Protein AF-A0A132NED8-F1 (afdb_monomer_lite)

Secondary structure (DSSP, 8-state):
-HHHHHHHHTTTGGGGGGS--HHHHHHHH-TTT-HHHHHHHHHHHHGGG---HHHHHHHHHHHHHHHHHHHHT-HHHHHHHHHHHHHIIIIIS-TTS-S--TTS-----HHHH-SS--HHHHHHHHHHHHHHHHHHTT--

Foldseek 3Di:
DLVVLCVQPPPNNLVLLVDPDPVSLCCQQVPPRRPLVVLVVVLVVCLVVDPDPQVNVLSVLLSVLSVLCNVVSDSVSSVLNSLSVQLCVCPVPPVVPDDDCPPNNDQSGPSVVVDDDDVVVVVCVVVSVVVVVVVVVVPD

Structure (mmCIF, N/CA/C/O backbone):
data_AF-A0A132NED8-F1
#
_entry.id   AF-A0A132NED8-F1
#
loop_
_atom_site.group_PDB
_atom_site.id
_atom_site.type_symbol
_atom_site.label_atom_id
_atom_site.label_alt_id
_atom_site.label_comp_id
_atom_site.label_asym_id
_atom_site.label_entity_id
_atom_site.label_seq_id
_atom_site.pdbx_PDB_ins_code
_atom_site.Cartn_x
_atom_site.Cartn_y
_atom_site.Cartn_z
_atom_site.occupancy
_atom_site.B_iso_or_equiv
_atom_site.auth_seq_id
_atom_site.auth_comp_id
_atom_site.auth_asym_id
_atom_site.auth_atom_id
_atom_site.pdbx_PDB_model_num
ATOM 1 N N . MET A 1 1 ? -5.404 2.967 -7.499 1.00 81.88 1 MET A N 1
ATOM 2 C CA . MET A 1 1 ? -4.846 2.687 -6.152 1.00 81.88 1 MET A CA 1
ATOM 3 C C . MET A 1 1 ? -4.477 3.978 -5.437 1.00 81.88 1 MET A C 1
ATOM 5 O O . MET A 1 1 ? -5.023 4.212 -4.368 1.00 81.88 1 MET A O 1
ATOM 9 N N . HIS A 1 2 ? -3.629 4.823 -6.037 1.00 86.56 2 HIS A N 1
ATOM 10 C CA . HIS A 1 2 ? -3.254 6.129 -5.485 1.00 86.56 2 HIS A CA 1
ATOM 11 C C . HIS A 1 2 ? -4.469 7.019 -5.156 1.00 86.56 2 HIS A C 1
ATOM 13 O O . HIS A 1 2 ? -4.673 7.300 -3.983 1.00 86.56 2 HIS A O 1
ATOM 19 N N . GLU A 1 3 ? -5.342 7.336 -6.121 1.00 85.06 3 GLU A N 1
ATOM 20 C CA . GLU A 1 3 ? -6.529 8.191 -5.891 1.00 85.06 3 GLU A CA 1
ATOM 21 C C . GLU A 1 3 ? -7.425 7.723 -4.729 1.00 85.06 3 GLU A C 1
ATOM 23 O O . GLU A 1 3 ? -7.935 8.528 -3.954 1.00 85.06 3 GLU A O 1
ATOM 28 N N . ALA A 1 4 ? -7.606 6.408 -4.580 1.00 86.50 4 ALA A N 1
ATOM 29 C CA . ALA A 1 4 ? -8.405 5.842 -3.496 1.00 86.50 4 ALA A CA 1
ATOM 30 C C . ALA A 1 4 ? -7.747 6.060 -2.123 1.00 86.50 4 ALA A C 1
ATOM 32 O O . ALA A 1 4 ? -8.439 6.312 -1.140 1.00 86.50 4 ALA A O 1
ATOM 33 N N . LEU A 1 5 ? -6.416 5.974 -2.041 1.00 88.56 5 LEU A N 1
ATOM 34 C CA . LEU A 1 5 ? -5.685 6.285 -0.813 1.00 88.56 5 LEU A CA 1
ATOM 35 C C . LEU A 1 5 ? -5.624 7.790 -0.553 1.00 88.56 5 LEU A C 1
ATOM 37 O O . LEU A 1 5 ? -5.784 8.191 0.597 1.00 88.56 5 LEU A O 1
ATOM 41 N N . ASP A 1 6 ? -5.476 8.608 -1.592 1.00 88.25 6 ASP A N 1
ATOM 42 C CA . ASP A 1 6 ? -5.491 10.064 -1.483 1.00 88.25 6 ASP A CA 1
ATOM 43 C C . ASP A 1 6 ? -6.807 10.540 -0.843 1.00 88.25 6 ASP A C 1
ATOM 45 O O . ASP A 1 6 ? -6.801 11.111 0.249 1.00 88.25 6 ASP A O 1
ATOM 49 N N . GLN A 1 7 ? -7.954 10.132 -1.402 1.00 87.38 7 GLN A N 1
ATOM 50 C CA . GLN A 1 7 ? -9.290 10.451 -0.873 1.00 87.38 7 GLN A CA 1
ATOM 51 C C . GLN A 1 7 ? -9.486 10.094 0.610 1.00 87.38 7 GLN A C 1
ATOM 53 O O . GLN A 1 7 ? -10.246 10.758 1.322 1.00 87.38 7 GLN A O 1
ATOM 58 N N . LEU A 1 8 ? -8.840 9.027 1.085 1.00 86.75 8 LEU A N 1
ATOM 59 C CA . L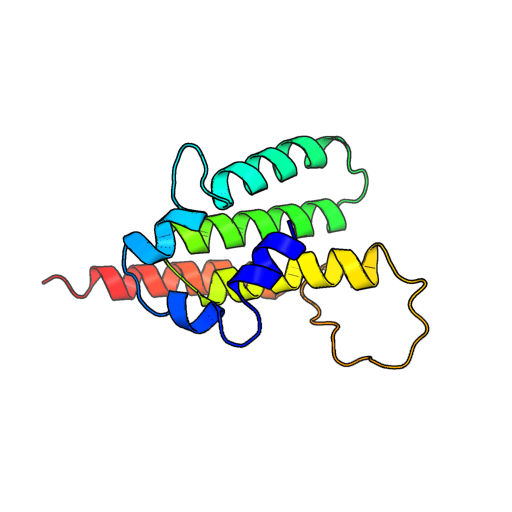EU A 1 8 ? -8.992 8.544 2.457 1.00 86.75 8 LEU A CA 1
ATOM 60 C C . LEU A 1 8 ? -7.991 9.171 3.427 1.00 86.75 8 LEU A C 1
ATOM 62 O O . LEU A 1 8 ? -8.296 9.293 4.619 1.00 86.75 8 LEU A O 1
ATOM 66 N N . LEU A 1 9 ? -6.794 9.522 2.958 1.00 86.12 9 LEU A N 1
ATOM 67 C CA . LEU A 1 9 ? -5.653 9.799 3.827 1.00 86.12 9 LEU A CA 1
ATOM 68 C C . LEU A 1 9 ? -5.221 11.264 3.822 1.00 86.12 9 LEU A C 1
ATOM 70 O O . LEU A 1 9 ? -4.707 11.724 4.851 1.00 86.12 9 LEU A O 1
ATOM 74 N N . THR A 1 10 ? -5.456 12.017 2.747 1.00 81.81 10 THR A N 1
ATOM 75 C CA . THR A 1 10 ? -5.066 13.431 2.685 1.00 81.81 10 THR A CA 1
ATOM 76 C C . THR A 1 10 ? -6.049 14.347 3.409 1.00 81.81 10 THR A C 1
ATOM 78 O O . THR A 1 10 ? -7.048 13.915 3.991 1.00 81.81 10 THR A O 1
ATOM 81 N N . TYR A 1 11 ? -5.668 15.622 3.548 1.00 76.50 11 TYR A N 1
ATOM 82 C CA . TYR A 1 11 ? -6.409 16.643 4.308 1.00 76.50 11 TYR A CA 1
ATOM 83 C C . TYR A 1 11 ? -6.765 16.234 5.751 1.00 76.50 11 TYR A C 1
ATOM 85 O O . TYR A 1 11 ? -7.785 16.633 6.312 1.00 76.50 11 TYR A O 1
ATOM 93 N N . GLY A 1 12 ? -5.901 15.433 6.384 1.00 76.81 12 GLY A N 1
ATOM 94 C CA . GLY A 1 12 ? -6.100 14.942 7.748 1.00 76.81 12 GLY A CA 1
ATOM 95 C C . GLY A 1 12 ? -7.020 13.723 7.859 1.00 76.81 12 GLY A C 1
ATOM 96 O O . GLY A 1 12 ? -7.264 13.278 8.982 1.00 76.81 12 GLY A O 1
ATOM 97 N N . GLY A 1 13 ? -7.475 13.151 6.738 1.00 82.12 13 GLY A N 1
ATOM 98 C CA . GLY A 1 13 ? -8.282 11.929 6.688 1.00 82.12 13 GLY A CA 1
ATOM 99 C C . GLY A 1 13 ? -7.637 10.759 7.430 1.00 82.12 13 GLY A C 1
ATOM 100 O O . GLY A 1 13 ? -8.319 10.053 8.174 1.00 82.12 13 GLY A O 1
ATOM 101 N N . ILE A 1 14 ? -6.303 10.660 7.384 1.00 86.12 14 ILE A N 1
ATOM 102 C CA . ILE A 1 14 ? -5.540 9.640 8.113 1.00 86.12 14 ILE A CA 1
ATOM 103 C C . ILE A 1 14 ? -5.797 9.625 9.632 1.00 86.12 14 ILE A C 1
ATOM 105 O O . ILE A 1 14 ? -5.715 8.571 10.263 1.00 86.12 14 ILE A O 1
ATOM 109 N N . LYS A 1 15 ? -6.161 10.766 10.238 1.00 86.06 15 LYS A N 1
ATOM 110 C CA . LYS A 1 15 ? -6.429 10.862 11.685 1.00 86.06 15 LYS A CA 1
ATOM 111 C C . LYS A 1 15 ? -7.623 10.012 12.119 1.00 86.06 15 LYS A C 1
ATOM 113 O O . LYS A 1 15 ? -7.662 9.581 13.268 1.00 86.06 15 LYS A O 1
ATOM 118 N N . LYS A 1 16 ? -8.566 9.733 11.210 1.00 86.44 16 LYS A N 1
ATOM 119 C CA . LYS A 1 16 ? -9.723 8.862 11.476 1.00 86.44 16 LYS A CA 1
ATOM 120 C C . LYS A 1 16 ? -9.280 7.442 11.838 1.00 86.44 16 LYS A C 1
ATOM 122 O O . LYS A 1 16 ? -9.868 6.822 12.714 1.00 86.44 16 LYS A O 1
ATOM 127 N N . TYR A 1 17 ? -8.171 6.987 11.259 1.00 87.44 17 TYR A N 1
ATOM 128 C CA . TYR A 1 17 ? -7.626 5.641 11.445 1.00 87.44 17 TYR A CA 1
ATOM 129 C C . TYR A 1 17 ? -6.660 5.524 12.633 1.00 87.44 17 TYR A C 1
ATOM 131 O O . TYR A 1 17 ? -6.053 4.478 12.839 1.00 87.44 17 TYR A O 1
ATOM 139 N N . VAL A 1 18 ? -6.483 6.586 13.429 1.00 83.75 18 VAL A N 1
ATOM 140 C CA . VAL A 1 18 ? -5.785 6.484 14.726 1.00 83.75 18 VAL A CA 1
ATOM 141 C C . VAL A 1 18 ? -6.615 5.659 15.712 1.00 83.75 18 VAL A C 1
ATOM 143 O O . VAL A 1 18 ? -6.057 4.938 16.536 1.00 83.75 18 VAL A O 1
ATOM 146 N N . SER A 1 19 ? -7.944 5.735 15.604 1.00 78.44 19 SER A N 1
ATOM 147 C CA . SER A 1 19 ? -8.847 4.825 16.302 1.00 78.44 19 SER A CA 1
ATOM 148 C C . SER A 1 19 ? -8.756 3.425 15.693 1.00 78.44 19 SER A C 1
ATOM 150 O O . SER A 1 19 ? -8.731 3.273 14.471 1.00 78.44 19 SER A O 1
ATOM 152 N N . GLN A 1 20 ? -8.754 2.394 16.538 1.00 79.00 20 GLN A N 1
ATOM 153 C CA . GLN A 1 20 ? -8.830 0.993 16.109 1.00 79.00 20 GLN A CA 1
ATOM 154 C C . GLN A 1 20 ? -10.280 0.504 15.955 1.00 79.00 20 GLN A C 1
ATOM 156 O O . GLN A 1 20 ? -10.516 -0.697 15.987 1.00 79.00 20 GLN A O 1
ATOM 161 N N . ASP A 1 21 ? -11.249 1.409 15.819 1.00 86.50 21 ASP A N 1
ATOM 162 C CA . ASP A 1 21 ? -12.667 1.082 15.637 1.00 86.50 21 ASP A CA 1
ATOM 163 C C . ASP A 1 21 ? -12.934 0.262 14.359 1.00 86.50 21 ASP A C 1
ATOM 165 O O . ASP A 1 21 ? -12.465 0.603 13.273 1.00 86.50 21 ASP A O 1
ATOM 169 N N . ASP A 1 22 ? -13.715 -0.810 14.489 1.00 79.00 22 ASP A N 1
ATOM 170 C CA . ASP A 1 22 ? -14.037 -1.739 13.403 1.00 79.00 22 ASP A CA 1
ATOM 171 C C . ASP A 1 22 ? -14.715 -1.047 12.218 1.00 79.00 22 ASP A C 1
ATOM 173 O O . ASP A 1 22 ? -14.353 -1.320 11.075 1.00 79.00 22 ASP A O 1
ATOM 177 N N . GLU A 1 23 ? -15.675 -0.153 12.472 1.00 87.44 23 GLU A N 1
ATOM 178 C CA . GLU A 1 23 ? -16.478 0.475 11.415 1.00 87.44 23 GLU A CA 1
ATOM 179 C C . GLU A 1 23 ? -15.615 1.347 10.506 1.00 87.44 23 GLU A C 1
ATOM 181 O O . GLU A 1 23 ? -15.712 1.283 9.282 1.00 87.44 23 GLU A O 1
ATOM 186 N N . THR A 1 24 ? -14.701 2.101 11.111 1.00 87.12 24 THR A N 1
ATOM 187 C CA . THR A 1 24 ? -13.736 2.935 10.396 1.00 87.12 24 THR A CA 1
ATOM 188 C C . THR A 1 24 ? -12.822 2.086 9.504 1.00 87.12 24 THR A C 1
ATOM 190 O O . THR A 1 24 ? -12.527 2.469 8.374 1.00 87.12 24 THR A O 1
ATOM 193 N N . TRP A 1 25 ? -12.387 0.914 9.977 1.00 92.31 25 TRP A N 1
ATOM 194 C CA . TRP A 1 25 ? -11.427 0.064 9.265 1.00 92.31 25 TRP A CA 1
ATOM 195 C C . TRP A 1 25 ? -12.045 -0.862 8.206 1.00 92.31 25 TRP A C 1
ATOM 197 O O . TRP A 1 25 ? -11.298 -1.373 7.369 1.00 92.31 25 TRP A O 1
ATOM 207 N N . LYS A 1 26 ? -13.377 -1.026 8.163 1.00 92.81 26 LYS A N 1
ATOM 208 C CA . LYS A 1 26 ? -14.079 -1.875 7.173 1.00 92.81 26 LYS A CA 1
ATOM 209 C C . LYS A 1 26 ? -13.727 -1.564 5.723 1.00 92.81 26 LYS A C 1
ATOM 211 O O . LYS A 1 26 ? -13.635 -2.481 4.914 1.00 92.81 26 LYS A O 1
ATOM 216 N N . VAL A 1 27 ? -13.466 -0.296 5.397 1.00 93.19 27 VAL A N 1
ATOM 217 C CA . VAL A 1 27 ? -13.038 0.107 4.045 1.00 93.19 27 VAL A CA 1
ATOM 218 C C . VAL A 1 27 ? -11.763 -0.621 3.589 1.00 93.19 27 VAL A C 1
ATOM 220 O O . VAL A 1 27 ? -11.584 -0.863 2.399 1.00 93.19 27 VAL A O 1
ATOM 223 N N . PHE A 1 28 ? -10.899 -1.027 4.523 1.00 93.88 28 PHE A N 1
ATOM 224 C CA . PHE A 1 28 ? -9.690 -1.803 4.244 1.00 93.88 28 PHE A CA 1
ATOM 225 C C . PHE A 1 28 ? -9.871 -3.301 4.508 1.00 93.88 28 PHE A C 1
ATOM 227 O O . PHE A 1 28 ? -9.330 -4.112 3.756 1.00 93.88 28 PHE A O 1
ATOM 234 N N . THR A 1 29 ? -10.610 -3.670 5.559 1.00 93.38 29 THR A N 1
ATOM 235 C CA . THR A 1 29 ? -10.668 -5.047 6.078 1.00 93.38 29 THR A CA 1
ATOM 236 C C . THR A 1 29 ? -11.788 -5.904 5.498 1.00 93.38 29 THR A C 1
ATOM 238 O O . THR A 1 29 ? -11.760 -7.117 5.706 1.00 93.38 29 THR A O 1
ATOM 241 N N . ASP A 1 30 ? -12.776 -5.321 4.807 1.00 91.44 30 ASP A N 1
ATOM 242 C CA . ASP A 1 30 ? -13.904 -6.092 4.282 1.00 91.44 30 ASP A CA 1
ATOM 243 C C . ASP A 1 30 ? -13.415 -7.222 3.342 1.00 91.44 30 ASP A C 1
ATOM 245 O O . ASP A 1 30 ? -12.697 -6.953 2.376 1.00 91.44 30 ASP A O 1
ATOM 249 N N . PRO A 1 31 ? -13.770 -8.497 3.589 1.00 80.81 31 PRO A N 1
ATOM 250 C CA . PRO A 1 31 ? -13.249 -9.613 2.798 1.00 80.81 31 PRO A CA 1
ATOM 251 C C . PRO A 1 31 ? -13.704 -9.638 1.333 1.00 80.81 31 PRO A C 1
ATOM 253 O O . PRO A 1 31 ? -13.077 -10.319 0.525 1.00 80.81 31 PRO A O 1
ATOM 256 N N . GLN A 1 32 ? -14.807 -8.964 0.991 1.00 80.12 32 GLN A N 1
ATOM 257 C CA . GLN A 1 32 ? -15.380 -8.960 -0.358 1.00 80.12 32 GLN A CA 1
ATOM 258 C C . GLN A 1 32 ? -15.053 -7.678 -1.124 1.00 80.12 32 GLN A C 1
ATOM 260 O O . GLN A 1 32 ? -14.812 -7.728 -2.328 1.00 80.12 32 GLN A O 1
ATOM 265 N N . SER A 1 33 ? -15.044 -6.535 -0.439 1.00 86.50 33 SER A N 1
ATOM 266 C CA . SER A 1 33 ? -14.870 -5.216 -1.052 1.00 86.50 33 SER A CA 1
ATOM 267 C C . SER A 1 33 ? -13.806 -4.353 -0.381 1.00 86.50 33 SER A C 1
ATOM 269 O O . SER A 1 33 ? -13.670 -3.182 -0.723 1.00 86.50 33 SER A O 1
ATOM 271 N N . GLY A 1 34 ? -13.043 -4.883 0.570 1.00 92.25 34 GLY A N 1
ATOM 272 C CA . GLY A 1 34 ? -11.995 -4.137 1.256 1.00 92.25 34 GLY A CA 1
ATOM 273 C C . GLY A 1 34 ? -10.851 -3.786 0.313 1.00 92.25 34 GLY A C 1
ATOM 274 O O . GLY A 1 34 ? -10.424 -4.596 -0.515 1.00 92.25 34 GLY A O 1
ATOM 275 N N . LEU A 1 35 ? -10.328 -2.568 0.448 1.00 94.12 35 LEU A N 1
ATOM 276 C CA . LEU A 1 35 ? -9.245 -2.075 -0.401 1.00 94.12 35 LEU A CA 1
ATOM 277 C C . LEU A 1 35 ? -7.979 -2.931 -0.294 1.00 94.12 35 L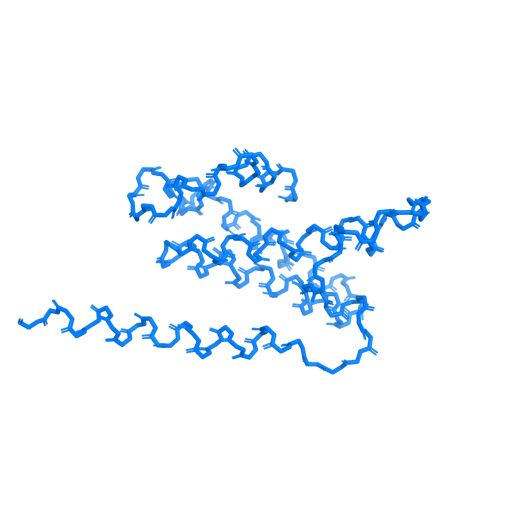EU A C 1
ATOM 279 O O . LEU A 1 35 ? -7.289 -3.095 -1.296 1.00 94.12 35 LEU A O 1
ATOM 283 N N . THR A 1 36 ? -7.684 -3.523 0.871 1.00 94.81 36 THR A N 1
ATOM 284 C CA . THR A 1 36 ? -6.502 -4.384 1.026 1.00 94.81 36 THR A CA 1
ATOM 285 C C . THR A 1 36 ? -6.578 -5.602 0.109 1.00 94.81 36 THR A C 1
ATOM 287 O O . THR A 1 36 ? -5.629 -5.856 -0.625 1.00 94.81 36 THR A O 1
ATOM 290 N N . ALA A 1 37 ? -7.709 -6.314 0.072 1.00 92.69 37 ALA A N 1
ATOM 291 C CA . ALA A 1 37 ? -7.865 -7.484 -0.794 1.00 92.69 37 ALA A CA 1
ATOM 292 C C . ALA A 1 37 ? -7.803 -7.110 -2.286 1.00 92.69 37 ALA A C 1
ATOM 294 O O . ALA A 1 37 ? -7.112 -7.771 -3.063 1.00 92.69 37 ALA A O 1
ATOM 295 N N . GLN A 1 38 ? -8.468 -6.017 -2.676 1.00 93.81 38 GLN A N 1
ATOM 296 C CA . GLN A 1 38 ? -8.458 -5.525 -4.059 1.00 93.81 38 GLN A CA 1
ATOM 297 C C . GLN A 1 38 ? -7.046 -5.143 -4.525 1.00 93.81 38 GLN A C 1
ATOM 299 O O . GLN A 1 38 ? -6.614 -5.524 -5.616 1.00 93.81 38 GLN A O 1
ATOM 304 N N . PHE A 1 39 ? -6.307 -4.409 -3.690 1.00 93.56 39 PHE A N 1
ATOM 305 C CA . PHE A 1 39 ? -4.948 -3.979 -4.009 1.00 93.56 39 PHE A CA 1
ATOM 306 C C . PHE A 1 39 ? -3.980 -5.160 -4.037 1.00 93.56 39 PHE A C 1
ATOM 308 O O . PHE A 1 39 ? -3.173 -5.244 -4.959 1.00 93.56 39 PHE A O 1
ATOM 315 N N . THR A 1 40 ? -4.103 -6.116 -3.11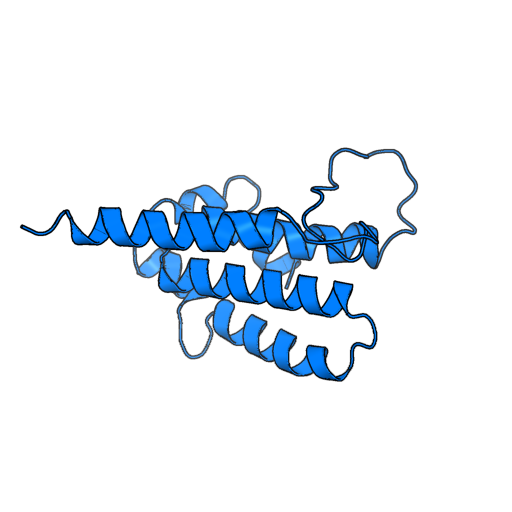1 1.00 92.31 40 THR A N 1
ATOM 316 C CA . THR A 1 40 ? -3.319 -7.358 -3.136 1.00 92.31 40 THR A CA 1
ATOM 317 C C . THR A 1 40 ? -3.568 -8.165 -4.412 1.00 92.31 40 THR A C 1
ATOM 319 O O . THR A 1 40 ? -2.607 -8.617 -5.032 1.00 92.31 40 THR A O 1
ATOM 322 N N . SER A 1 41 ? -4.825 -8.319 -4.851 1.00 92.19 41 SER A N 1
ATOM 323 C CA . SER A 1 41 ? -5.129 -8.992 -6.129 1.00 92.19 41 SER A CA 1
ATOM 324 C C . SER A 1 41 ? -4.450 -8.283 -7.297 1.00 92.19 41 SER A C 1
ATOM 326 O O . SER A 1 41 ? -3.727 -8.910 -8.067 1.00 92.19 41 SER A O 1
ATOM 328 N N . THR A 1 42 ? -4.600 -6.958 -7.359 1.00 91.25 42 THR A N 1
ATOM 329 C CA . THR A 1 42 ? -4.006 -6.129 -8.415 1.00 91.25 42 THR A CA 1
ATOM 330 C C . THR A 1 42 ? -2.482 -6.279 -8.454 1.00 91.25 42 THR A C 1
ATOM 332 O O . THR A 1 42 ? -1.909 -6.487 -9.518 1.00 91.25 42 THR A O 1
ATOM 335 N N . VAL A 1 43 ? -1.804 -6.218 -7.303 1.00 91.88 43 VAL A N 1
ATOM 336 C CA . VAL A 1 43 ? -0.345 -6.396 -7.230 1.00 91.88 43 VAL A CA 1
ATOM 337 C C . VAL A 1 43 ? 0.060 -7.789 -7.712 1.00 91.88 43 VAL A C 1
ATOM 339 O O . VAL A 1 43 ? 0.956 -7.900 -8.545 1.00 91.88 43 VAL A O 1
ATOM 342 N N . ASN A 1 44 ? -0.618 -8.845 -7.259 1.00 92.62 44 ASN A N 1
ATOM 343 C CA . ASN A 1 44 ? -0.311 -10.218 -7.669 1.00 92.62 44 ASN A CA 1
ATOM 344 C C . ASN A 1 44 ? -0.484 -10.448 -9.178 1.00 92.62 44 ASN A C 1
ATOM 346 O O . ASN A 1 44 ? 0.287 -11.203 -9.768 1.00 92.62 44 ASN A O 1
ATOM 350 N N . GLU A 1 45 ? -1.458 -9.788 -9.806 1.00 93.06 45 GLU A N 1
ATOM 351 C CA . GLU A 1 45 ? -1.658 -9.820 -11.259 1.00 93.06 45 GLU A CA 1
ATOM 352 C C . GLU A 1 45 ? -0.540 -9.084 -12.019 1.00 93.06 45 GLU A C 1
ATOM 354 O O . GLU A 1 45 ? -0.136 -9.521 -13.098 1.00 93.06 45 GLU A O 1
ATOM 359 N N . LEU A 1 46 ? 0.001 -8.000 -11.450 1.00 88.44 46 LEU A N 1
ATOM 360 C CA . LEU A 1 46 ? 1.054 -7.185 -12.066 1.00 88.44 46 LEU A CA 1
ATOM 361 C C . LEU A 1 46 ? 2.463 -7.772 -11.905 1.00 88.44 46 LEU A C 1
ATOM 363 O O . LEU A 1 46 ? 3.262 -7.699 -12.838 1.00 88.44 46 LEU A O 1
ATOM 367 N N . LEU A 1 47 ? 2.785 -8.368 -10.752 1.00 89.19 47 LEU A N 1
ATOM 368 C CA . LEU A 1 47 ? 4.121 -8.902 -10.446 1.00 89.19 47 LEU A CA 1
ATOM 369 C C . LEU A 1 47 ? 4.741 -9.798 -11.540 1.00 89.19 47 LEU A C 1
ATOM 371 O O . LEU A 1 47 ? 5.918 -9.588 -11.850 1.00 89.19 47 LEU A O 1
ATOM 375 N N . PRO A 1 48 ? 4.028 -10.769 -12.151 1.00 89.81 48 PRO A N 1
ATOM 376 C CA . PRO A 1 48 ? 4.612 -11.615 -13.194 1.00 89.81 48 PRO A CA 1
ATOM 377 C C . PRO A 1 48 ? 4.883 -10.874 -14.512 1.00 89.81 48 PRO A C 1
ATOM 379 O O . PRO A 1 48 ? 5.636 -11.380 -15.341 1.00 89.81 48 PRO A O 1
ATOM 382 N N . LEU A 1 49 ? 4.280 -9.700 -14.721 1.00 90.31 49 LEU A N 1
ATOM 383 C CA . LEU A 1 49 ? 4.426 -8.897 -15.940 1.00 90.31 49 LEU A CA 1
ATOM 384 C C . LEU A 1 49 ? 5.600 -7.913 -15.863 1.00 90.31 49 LEU A C 1
ATOM 386 O O . LEU A 1 49 ? 6.019 -7.360 -16.879 1.00 90.31 49 LEU A O 1
ATOM 390 N N . ILE A 1 50 ? 6.132 -7.682 -14.664 1.00 87.25 50 ILE A N 1
ATOM 391 C CA . ILE A 1 50 ? 7.178 -6.695 -14.415 1.00 87.25 50 ILE A CA 1
ATOM 392 C C . ILE A 1 50 ? 8.553 -7.347 -14.595 1.00 87.25 50 ILE A C 1
ATOM 394 O O . ILE A 1 50 ? 8.851 -8.387 -14.011 1.00 87.25 50 ILE A O 1
ATOM 398 N N . GLY A 1 51 ? 9.416 -6.728 -15.403 1.00 81.38 51 GLY A N 1
ATOM 399 C CA . GLY A 1 51 ? 10.813 -7.150 -15.565 1.00 81.38 51 GLY A CA 1
ATOM 400 C C . GLY A 1 51 ? 11.780 -6.517 -14.558 1.00 81.38 51 GLY A C 1
ATOM 401 O O . GLY A 1 51 ? 12.859 -7.055 -14.335 1.00 81.38 51 GLY A O 1
ATOM 402 N N . ASP A 1 52 ? 11.399 -5.389 -13.953 1.00 83.88 52 ASP A N 1
ATOM 403 C CA . ASP A 1 52 ? 12.229 -4.638 -13.009 1.00 83.88 52 ASP A CA 1
ATOM 404 C C . ASP A 1 52 ? 12.040 -5.142 -11.567 1.00 83.88 52 ASP A C 1
ATOM 406 O O . ASP A 1 52 ? 10.945 -5.097 -11.005 1.00 83.88 52 ASP A O 1
ATOM 410 N N . GLU A 1 53 ? 13.117 -5.635 -10.957 1.00 85.38 53 GLU A N 1
ATOM 411 C CA . GLU A 1 53 ? 13.080 -6.195 -9.601 1.00 85.38 53 GLU A CA 1
ATOM 412 C C . GLU A 1 53 ? 12.864 -5.137 -8.505 1.00 85.38 53 GLU A C 1
ATOM 414 O O . GLU A 1 53 ? 12.272 -5.448 -7.470 1.00 85.38 53 GLU A O 1
ATOM 419 N N . ASN A 1 54 ? 13.281 -3.884 -8.714 1.00 82.69 54 ASN A N 1
ATOM 420 C CA . ASN A 1 54 ? 13.028 -2.814 -7.746 1.00 82.69 54 ASN A CA 1
ATOM 421 C C . ASN A 1 54 ? 11.550 -2.416 -7.755 1.00 82.69 54 ASN A C 1
ATOM 423 O O . ASN A 1 54 ? 10.963 -2.229 -6.692 1.00 82.69 54 ASN A O 1
ATOM 427 N N . LEU A 1 55 ? 10.926 -2.376 -8.934 1.00 83.94 55 LEU A N 1
ATOM 428 C CA . LEU A 1 55 ? 9.494 -2.113 -9.051 1.00 83.94 55 LEU A CA 1
ATOM 429 C C . LEU A 1 55 ? 8.661 -3.233 -8.418 1.00 83.94 55 LEU A C 1
ATOM 431 O O . LEU A 1 55 ? 7.679 -2.957 -7.726 1.00 83.94 55 LEU A O 1
ATOM 435 N N . LYS A 1 56 ? 9.068 -4.499 -8.585 1.00 88.44 56 LYS A N 1
ATOM 436 C CA . LYS A 1 56 ? 8.442 -5.617 -7.858 1.00 88.44 56 LYS A CA 1
ATOM 437 C C . LYS A 1 56 ? 8.539 -5.425 -6.352 1.00 88.44 56 LYS A C 1
ATOM 439 O O . LYS A 1 56 ? 7.532 -5.578 -5.662 1.00 88.44 56 LYS A O 1
ATOM 444 N N . LEU A 1 57 ? 9.725 -5.074 -5.856 1.00 87.31 57 LEU A N 1
ATOM 445 C CA . LEU A 1 57 ? 9.948 -4.842 -4.433 1.00 87.31 57 LEU A CA 1
ATOM 446 C C . LEU A 1 57 ? 9.068 -3.702 -3.903 1.00 87.31 57 LEU A C 1
ATOM 448 O O . LEU A 1 57 ? 8.505 -3.827 -2.816 1.00 87.31 57 LEU A O 1
ATOM 452 N N . ASP A 1 58 ? 8.904 -2.620 -4.662 1.00 88.44 58 ASP A N 1
ATOM 453 C CA . ASP A 1 58 ? 8.054 -1.492 -4.275 1.00 88.44 58 ASP A CA 1
ATOM 454 C C . ASP A 1 58 ? 6.579 -1.888 -4.196 1.00 88.44 58 ASP A C 1
ATOM 456 O O . ASP A 1 58 ? 5.916 -1.602 -3.198 1.00 88.44 58 ASP A O 1
ATOM 460 N N . LEU A 1 59 ? 6.069 -2.631 -5.181 1.00 91.19 59 LEU A N 1
ATOM 461 C CA . LEU A 1 59 ? 4.690 -3.128 -5.157 1.00 91.19 59 LEU A CA 1
ATOM 462 C C . LEU A 1 59 ? 4.450 -4.138 -4.029 1.00 91.19 59 LEU A C 1
ATOM 464 O O . LEU A 1 59 ? 3.416 -4.085 -3.363 1.00 91.19 59 LEU A O 1
ATOM 468 N N . GLN A 1 60 ? 5.414 -5.020 -3.763 1.00 91.50 60 GLN A N 1
ATOM 469 C CA . GLN A 1 60 ? 5.359 -5.942 -2.626 1.00 91.50 60 GLN A CA 1
ATOM 470 C C . GLN A 1 60 ? 5.406 -5.194 -1.290 1.00 91.50 60 GLN A C 1
ATOM 472 O O . GLN A 1 60 ? 4.688 -5.544 -0.355 1.00 91.50 60 GLN A O 1
ATOM 477 N N . THR A 1 61 ? 6.207 -4.133 -1.200 1.00 89.38 61 THR A N 1
ATOM 478 C CA . THR A 1 61 ? 6.295 -3.278 -0.011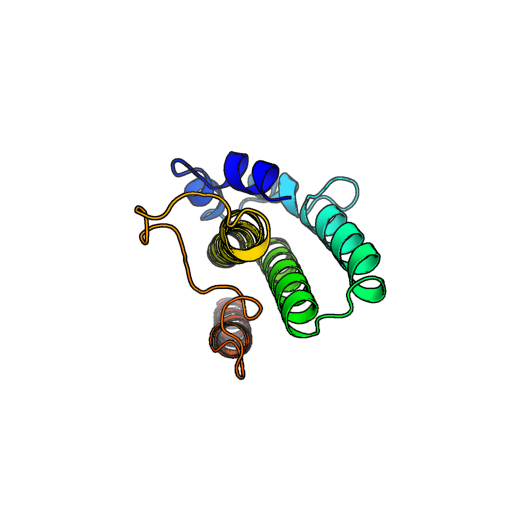 1.00 89.38 61 THR A CA 1
ATOM 479 C C . THR A 1 61 ? 4.970 -2.561 0.228 1.00 89.38 61 THR A C 1
ATOM 481 O O . THR A 1 61 ? 4.440 -2.596 1.339 1.00 89.38 61 THR A O 1
ATOM 484 N N . PHE A 1 62 ? 4.388 -1.978 -0.821 1.00 93.00 62 PHE A N 1
ATOM 485 C CA . PHE A 1 62 ? 3.054 -1.387 -0.795 1.00 93.00 62 PHE A CA 1
ATOM 486 C C . PHE A 1 62 ? 1.993 -2.384 -0.309 1.00 93.00 62 PHE A C 1
ATOM 488 O O . PHE A 1 62 ? 1.273 -2.100 0.651 1.00 93.00 62 PHE A O 1
ATOM 495 N N . GLN A 1 63 ? 1.935 -3.571 -0.922 1.00 93.81 63 GLN A N 1
ATOM 496 C CA . GLN A 1 63 ? 1.015 -4.636 -0.529 1.00 93.81 63 GLN A CA 1
ATOM 497 C C . GLN A 1 63 ? 1.186 -4.986 0.952 1.00 93.81 63 GLN A C 1
ATOM 499 O O . GLN A 1 63 ? 0.210 -5.014 1.706 1.00 93.81 63 GLN A O 1
ATOM 504 N N . ARG A 1 64 ? 2.430 -5.179 1.403 1.00 92.25 64 ARG A N 1
ATOM 505 C CA . ARG A 1 64 ? 2.713 -5.551 2.788 1.00 92.25 64 ARG A CA 1
ATOM 506 C C . ARG A 1 64 ? 2.257 -4.486 3.780 1.00 92.25 64 ARG A C 1
ATOM 508 O O . ARG A 1 64 ? 1.759 -4.813 4.858 1.00 92.25 64 ARG A O 1
ATOM 515 N N . PHE A 1 65 ? 2.391 -3.210 3.430 1.00 91.44 65 PHE A N 1
ATOM 516 C CA . PHE A 1 65 ? 1.870 -2.123 4.249 1.00 91.44 65 PHE A CA 1
ATOM 517 C C . PHE A 1 65 ? 0.348 -2.131 4.355 1.00 91.44 65 PHE A C 1
ATOM 519 O O . PHE A 1 65 ? -0.173 -1.923 5.451 1.00 91.44 65 PHE A O 1
ATOM 526 N N . MET A 1 66 ? -0.354 -2.393 3.252 1.00 93.88 66 MET A N 1
ATOM 527 C CA . MET A 1 66 ? -1.815 -2.499 3.236 1.00 93.88 66 MET A CA 1
ATOM 528 C C . MET A 1 66 ? 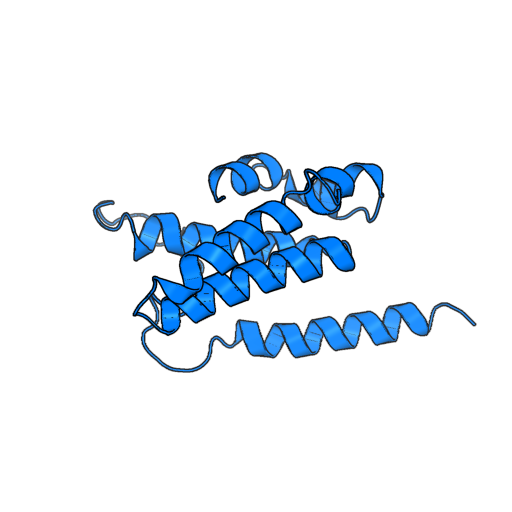-2.317 -3.678 4.077 1.00 93.88 66 MET A C 1
ATOM 530 O O . MET A 1 66 ? -3.318 -3.545 4.785 1.00 93.88 66 MET A O 1
ATOM 534 N N . GLU A 1 67 ? -1.612 -4.809 4.043 1.00 92.69 67 GLU A N 1
ATOM 535 C CA . GLU A 1 67 ? -1.890 -5.975 4.889 1.00 92.69 67 GLU A CA 1
ATOM 536 C C . GLU A 1 67 ? -1.683 -5.650 6.369 1.00 92.69 67 GLU A C 1
ATOM 538 O O . GLU A 1 67 ? -2.606 -5.801 7.163 1.00 92.69 67 GLU A O 1
ATOM 543 N N . ILE A 1 68 ? -0.511 -5.118 6.743 1.00 89.88 68 ILE A N 1
ATOM 544 C CA . ILE A 1 68 ? -0.215 -4.750 8.138 1.00 89.88 68 ILE A CA 1
ATOM 545 C C . ILE A 1 68 ? -1.217 -3.715 8.651 1.00 89.88 68 ILE A C 1
ATOM 547 O O . ILE A 1 68 ? -1.684 -3.820 9.787 1.00 89.88 68 ILE A O 1
ATOM 551 N N . ALA A 1 69 ? -1.539 -2.713 7.833 1.00 90.81 69 ALA A N 1
ATOM 552 C CA . ALA A 1 69 ? -2.532 -1.710 8.169 1.00 90.81 69 ALA A CA 1
ATOM 553 C C . ALA A 1 69 ? -3.883 -2.359 8.482 1.00 90.81 69 ALA A C 1
ATOM 555 O O . ALA A 1 69 ? -4.435 -2.094 9.543 1.00 90.81 69 ALA A O 1
ATOM 556 N N . SER A 1 70 ? -4.374 -3.230 7.602 1.00 90.75 70 SER A N 1
ATOM 557 C CA . SER A 1 70 ? -5.662 -3.914 7.742 1.00 90.75 70 SER A CA 1
ATOM 558 C C . SER A 1 70 ? -5.696 -4.873 8.939 1.00 90.75 70 SER A C 1
ATOM 560 O O . SER A 1 70 ? -6.581 -4.780 9.788 1.00 90.75 70 SER A O 1
ATOM 562 N N . GLU A 1 71 ? -4.685 -5.735 9.073 1.00 90.56 71 GLU A N 1
ATOM 563 C CA . GLU A 1 71 ? -4.587 -6.744 10.135 1.00 90.56 71 GLU A CA 1
ATOM 564 C C . GLU A 1 71 ? -4.439 -6.120 11.525 1.00 90.56 71 GLU A C 1
ATOM 566 O O . GLU A 1 71 ? -5.037 -6.585 12.496 1.00 90.56 71 GLU A O 1
ATOM 571 N N . LYS A 1 72 ? -3.605 -5.079 11.637 1.00 88.06 72 LYS A N 1
ATOM 572 C CA . LYS A 1 72 ? -3.216 -4.490 12.928 1.00 88.06 72 LYS A CA 1
ATOM 573 C C . LYS A 1 72 ? -3.896 -3.164 13.221 1.00 88.06 72 LYS A C 1
ATOM 575 O O . LYS A 1 72 ? -3.636 -2.581 14.273 1.00 88.06 72 LYS A O 1
ATOM 580 N N . ARG A 1 73 ? -4.722 -2.670 12.296 1.00 89.88 73 ARG A N 1
ATOM 581 C CA . ARG A 1 73 ? -5.362 -1.349 12.362 1.00 89.88 73 ARG A CA 1
ATOM 582 C C . ARG A 1 73 ? -4.346 -0.246 12.638 1.00 89.88 73 ARG A C 1
ATOM 584 O O . ARG A 1 73 ? -4.498 0.578 13.540 1.00 89.88 73 ARG A O 1
ATOM 591 N N . LEU A 1 74 ? -3.253 -0.280 11.877 1.00 89.44 74 LEU A N 1
ATOM 592 C CA . LEU A 1 74 ? -2.089 0.569 12.092 1.00 89.44 74 LEU A CA 1
ATOM 593 C C . LEU A 1 74 ? -2.036 1.687 11.045 1.00 89.44 74 LEU A C 1
ATOM 595 O O . LEU A 1 74 ? -1.530 1.503 9.940 1.00 89.44 74 LEU A O 1
ATOM 599 N N . SER A 1 75 ? -2.537 2.873 11.394 1.00 88.12 75 SER A N 1
ATOM 600 C CA . SER A 1 75 ? -2.614 4.018 10.468 1.00 88.12 75 SER A CA 1
ATOM 601 C C . SER A 1 75 ? -1.264 4.485 9.933 1.00 88.12 75 SER A C 1
ATOM 603 O O . SER A 1 75 ? -1.184 4.933 8.792 1.00 88.12 75 SER A O 1
ATOM 605 N N . ILE A 1 76 ? -0.179 4.338 10.700 1.00 86.50 76 ILE A N 1
ATOM 606 C CA . ILE A 1 76 ? 1.160 4.663 10.194 1.00 86.50 76 ILE A CA 1
ATOM 607 C C . ILE A 1 76 ? 1.551 3.761 9.012 1.00 86.50 76 ILE A C 1
ATOM 609 O O . ILE A 1 76 ? 2.200 4.232 8.083 1.00 86.50 76 ILE A O 1
ATOM 613 N N . SER A 1 77 ? 1.095 2.505 8.978 1.00 89.62 77 SER A N 1
ATOM 614 C CA . SER A 1 77 ? 1.290 1.626 7.821 1.00 89.62 77 SER A CA 1
ATOM 615 C C . SER A 1 77 ? 0.487 2.090 6.602 1.00 89.62 77 SER A C 1
ATOM 617 O O . SER A 1 77 ? 1.024 2.041 5.501 1.00 89.62 77 SER A O 1
ATOM 619 N N . LEU A 1 78 ? -0.729 2.633 6.779 1.00 90.50 78 LEU A N 1
ATOM 620 C CA . LEU A 1 78 ? -1.479 3.272 5.681 1.00 90.50 78 LEU A CA 1
ATOM 621 C C . LEU A 1 78 ? -0.740 4.488 5.123 1.00 90.50 78 LEU A C 1
ATOM 623 O O . LEU A 1 78 ? -0.678 4.660 3.908 1.00 90.50 78 LEU A O 1
ATOM 627 N N . ALA A 1 79 ? -0.153 5.312 6.001 1.00 88.12 79 ALA A N 1
ATOM 628 C CA . ALA A 1 79 ? 0.649 6.455 5.575 1.00 88.12 79 ALA A CA 1
ATOM 629 C C . ALA A 1 79 ? 1.770 6.000 4.638 1.00 88.12 79 ALA A C 1
ATOM 631 O O . ALA A 1 79 ? 1.946 6.573 3.569 1.00 88.12 79 ALA A O 1
ATOM 632 N N . TYR A 1 80 ? 2.500 4.953 5.028 1.00 88.06 80 TYR A N 1
ATOM 633 C CA . TYR A 1 80 ? 3.598 4.419 4.234 1.00 88.06 80 TYR A CA 1
ATOM 634 C C . TYR A 1 80 ? 3.156 3.730 2.941 1.00 88.06 80 TYR A C 1
ATOM 636 O O . TYR A 1 80 ? 3.802 3.949 1.921 1.00 88.06 80 TYR A O 1
ATOM 644 N N . ALA A 1 81 ? 2.046 2.984 2.939 1.00 91.44 81 ALA A N 1
ATOM 645 C CA . ALA A 1 81 ? 1.461 2.471 1.697 1.00 91.44 81 ALA A CA 1
ATOM 646 C C . ALA A 1 81 ? 1.176 3.618 0.716 1.00 91.44 81 ALA A C 1
ATOM 648 O O . ALA A 1 81 ? 1.570 3.563 -0.448 1.00 91.44 81 ALA A O 1
ATOM 649 N N . HIS A 1 82 ? 0.554 4.694 1.205 1.00 90.69 82 HIS A N 1
ATOM 650 C CA . HIS A 1 82 ? 0.294 5.877 0.392 1.00 90.69 82 HIS A CA 1
ATOM 651 C C . HIS A 1 82 ? 1.584 6.500 -0.147 1.00 90.69 82 HIS A C 1
ATOM 653 O O . HIS A 1 82 ? 1.636 6.865 -1.315 1.00 90.69 82 HIS A O 1
ATOM 659 N N . ARG A 1 83 ? 2.648 6.552 0.665 1.00 87.62 83 ARG A N 1
ATOM 660 C CA . ARG A 1 83 ? 3.942 7.088 0.225 1.00 87.62 83 ARG A CA 1
ATOM 661 C C . ARG A 1 83 ? 4.537 6.328 -0.951 1.00 87.62 83 ARG A C 1
ATOM 663 O O . ARG A 1 83 ? 4.990 6.948 -1.903 1.00 87.62 83 ARG A O 1
ATOM 670 N N . VAL A 1 84 ? 4.521 4.997 -0.883 1.00 88.81 84 VAL A N 1
ATOM 671 C CA . VAL A 1 84 ? 5.077 4.146 -1.943 1.00 88.81 84 VAL A CA 1
ATOM 672 C C . VAL A 1 84 ? 4.326 4.363 -3.253 1.00 88.81 84 VAL A C 1
ATOM 674 O O . VAL A 1 84 ? 4.956 4.585 -4.281 1.00 88.81 84 VAL A O 1
ATOM 677 N N . ILE A 1 85 ? 2.988 4.336 -3.231 1.00 88.75 85 ILE A N 1
ATOM 678 C CA . ILE A 1 85 ? 2.215 4.496 -4.470 1.00 88.75 85 ILE A CA 1
ATOM 679 C C . ILE A 1 85 ? 2.309 5.921 -5.032 1.00 88.75 85 ILE A C 1
ATOM 681 O O . ILE A 1 85 ? 2.318 6.079 -6.246 1.00 88.75 85 ILE A O 1
ATOM 685 N N . HIS A 1 86 ? 2.422 6.934 -4.168 1.00 86.75 86 HIS A N 1
ATOM 686 C CA . HIS A 1 86 ? 2.607 8.326 -4.572 1.00 86.75 86 HIS A CA 1
ATOM 687 C C . HIS A 1 86 ? 3.945 8.533 -5.297 1.00 86.75 86 HIS A C 1
ATOM 689 O O . HIS A 1 86 ? 3.974 9.101 -6.387 1.00 86.75 86 HIS A O 1
ATOM 695 N N . ASP A 1 87 ? 5.044 8.025 -4.726 1.00 83.81 87 ASP A N 1
ATOM 696 C CA . ASP A 1 87 ? 6.370 8.096 -5.351 1.00 83.81 87 ASP A CA 1
ATOM 697 C C . ASP A 1 87 ? 6.398 7.352 -6.704 1.00 83.81 87 ASP A C 1
ATOM 699 O O . ASP A 1 87 ? 6.989 7.847 -7.664 1.00 83.81 87 ASP A O 1
ATOM 703 N N . LEU A 1 88 ? 5.715 6.202 -6.821 1.00 84.38 88 LEU A N 1
ATOM 704 C CA . LEU A 1 88 ? 5.577 5.492 -8.100 1.00 84.38 88 LEU A CA 1
ATOM 705 C C . LEU A 1 88 ? 4.806 6.321 -9.148 1.00 84.38 88 LEU A C 1
ATOM 707 O O . LEU A 1 88 ? 5.264 6.433 -10.283 1.00 84.38 88 LEU A O 1
ATOM 711 N N . ASP A 1 89 ? 3.659 6.900 -8.784 1.00 77.69 89 ASP A N 1
ATOM 712 C CA . ASP A 1 89 ? 2.763 7.600 -9.718 1.00 77.69 89 ASP A CA 1
ATOM 713 C C . ASP A 1 89 ? 3.385 8.897 -10.260 1.00 77.69 89 ASP A C 1
ATOM 715 O O . ASP A 1 89 ? 3.444 9.106 -11.469 1.00 77.69 89 ASP A O 1
ATOM 719 N N . TYR A 1 90 ? 3.923 9.745 -9.378 1.00 68.56 90 TYR A N 1
ATOM 720 C CA . TYR A 1 90 ? 4.457 11.052 -9.772 1.00 68.56 90 TYR A CA 1
ATOM 721 C C . TYR A 1 90 ? 5.878 10.990 -10.328 1.00 68.56 90 TYR A C 1
ATOM 723 O O . TYR A 1 90 ? 6.174 11.638 -11.329 1.00 68.56 90 TYR A O 1
ATOM 731 N N . TRP A 1 91 ? 6.766 10.223 -9.695 1.00 67.75 91 TRP A N 1
ATOM 732 C CA . TRP A 1 91 ? 8.198 10.318 -9.986 1.00 67.75 91 TRP A CA 1
ATOM 733 C C . TRP A 1 91 ? 8.712 9.206 -10.893 1.00 67.75 91 TRP A C 1
ATOM 735 O O . TRP A 1 91 ? 9.585 9.461 -11.719 1.00 67.75 91 TRP A O 1
ATOM 745 N N . VAL A 1 92 ? 8.189 7.983 -10.763 1.00 65.12 92 VAL A N 1
ATOM 746 C CA . VAL A 1 92 ? 8.607 6.868 -11.630 1.00 65.12 92 VAL A CA 1
ATOM 747 C C . VAL A 1 92 ? 7.856 6.893 -12.959 1.00 65.12 92 VAL A C 1
ATOM 749 O O . VAL A 1 92 ? 8.468 6.668 -14.002 1.00 65.12 92 VAL A O 1
ATOM 752 N N . PHE A 1 93 ? 6.546 7.159 -12.938 1.00 68.19 93 PHE A N 1
ATOM 753 C CA . PHE A 1 93 ? 5.694 6.990 -14.120 1.00 68.19 93 PHE A CA 1
ATOM 754 C C . PHE A 1 93 ? 5.201 8.288 -14.774 1.00 68.19 93 PHE A C 1
ATOM 756 O O . PHE A 1 93 ? 4.711 8.219 -15.900 1.00 68.19 93 PHE A O 1
ATOM 763 N N . ASN A 1 94 ? 5.369 9.454 -14.139 1.00 63.00 94 ASN A N 1
ATOM 764 C CA . ASN A 1 94 ? 4.893 10.745 -14.659 1.00 63.00 94 ASN A CA 1
ATOM 765 C C . ASN A 1 94 ? 5.979 11.847 -14.658 1.00 63.00 94 ASN A C 1
ATOM 767 O O . ASN A 1 94 ? 5.690 13.029 -14.471 1.00 63.00 94 ASN A O 1
ATOM 771 N N . SER A 1 95 ? 7.245 11.469 -14.884 1.00 56.03 95 SER A N 1
ATOM 772 C CA . SER A 1 95 ? 8.431 12.340 -14.759 1.00 56.03 95 SER A CA 1
ATOM 773 C C . SER A 1 95 ? 8.545 13.493 -15.774 1.00 56.03 95 SER A C 1
ATOM 775 O O . SER A 1 95 ? 9.560 14.184 -15.775 1.00 56.03 95 SER A O 1
ATOM 777 N N . ASP A 1 96 ? 7.544 13.713 -16.633 1.00 51.88 96 ASP A N 1
ATOM 778 C CA . ASP A 1 96 ? 7.442 14.916 -17.478 1.00 51.88 96 ASP A CA 1
ATOM 779 C C . ASP A 1 96 ? 6.950 16.145 -16.680 1.00 51.88 96 ASP A C 1
ATOM 781 O O . ASP A 1 96 ? 6.831 17.244 -17.227 1.00 51.88 96 ASP A O 1
ATOM 785 N N . ALA A 1 97 ? 6.662 15.982 -15.382 1.00 51.56 97 ALA A N 1
ATOM 786 C CA . ALA A 1 97 ? 6.393 17.083 -14.467 1.00 51.56 97 ALA A CA 1
ATOM 787 C C . ALA A 1 97 ? 7.662 17.931 -14.270 1.00 51.56 97 ALA A C 1
ATOM 789 O O . ALA A 1 97 ? 8.563 17.585 -13.505 1.00 51.56 97 ALA A O 1
ATOM 790 N N . ASP A 1 98 ? 7.708 19.036 -15.012 1.00 46.59 98 ASP A N 1
ATOM 791 C CA . ASP A 1 98 ? 8.746 20.058 -14.975 1.00 46.59 98 ASP A CA 1
ATOM 792 C C . ASP A 1 98 ? 9.104 20.430 -13.528 1.00 46.59 98 ASP A C 1
ATOM 794 O O . ASP A 1 98 ? 8.258 20.661 -12.658 1.00 46.59 98 ASP A O 1
ATOM 798 N N . THR A 1 99 ? 10.403 20.409 -13.283 1.00 54.41 99 THR A N 1
ATOM 799 C CA . THR A 1 99 ? 11.058 20.467 -11.985 1.00 54.41 99 THR A CA 1
ATOM 800 C C . THR A 1 99 ? 10.842 21.814 -11.302 1.00 54.41 99 THR A C 1
ATOM 802 O O . THR A 1 99 ? 11.296 22.820 -11.832 1.00 54.41 99 THR A O 1
ATOM 805 N N . ASP A 1 100 ? 10.235 21.829 -10.111 1.00 45.31 100 ASP A N 1
ATOM 806 C CA . ASP A 1 100 ? 10.542 22.831 -9.068 1.00 45.31 100 ASP A CA 1
ATOM 807 C C . ASP A 1 100 ? 9.989 22.479 -7.670 1.00 45.31 100 ASP A C 1
ATOM 809 O O . ASP A 1 100 ? 10.431 23.062 -6.677 1.00 45.31 100 ASP A O 1
ATOM 813 N N . ASP A 1 101 ? 9.109 21.475 -7.534 1.00 47.97 101 ASP A N 1
ATOM 814 C CA . ASP A 1 101 ? 8.623 21.018 -6.222 1.00 47.97 101 ASP A CA 1
ATOM 815 C C . ASP A 1 101 ? 9.295 19.709 -5.774 1.00 47.97 101 ASP A C 1
ATOM 817 O O . ASP A 1 101 ? 8.709 18.633 -5.695 1.00 47.97 101 ASP A O 1
ATOM 821 N N . VAL A 1 102 ? 10.575 19.814 -5.402 1.00 51.25 102 VAL A N 1
ATOM 822 C CA . VAL A 1 102 ? 11.378 18.746 -4.756 1.00 51.25 102 VAL A CA 1
ATOM 823 C C . VAL A 1 102 ? 10.783 18.309 -3.391 1.00 51.25 102 VAL A C 1
ATOM 825 O O . VAL A 1 102 ? 11.372 17.513 -2.665 1.00 51.25 102 VAL A O 1
ATOM 828 N N . ARG A 1 103 ? 9.624 18.849 -2.990 1.00 52.50 103 ARG A N 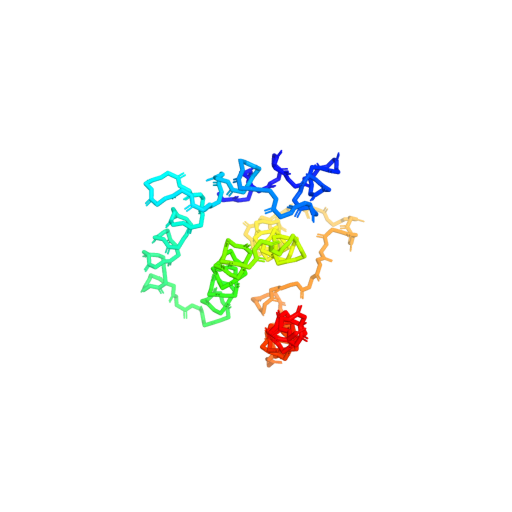1
ATOM 829 C CA . ARG A 1 103 ? 9.023 18.687 -1.657 1.00 52.50 103 ARG A CA 1
ATOM 830 C C . ARG A 1 103 ? 8.148 17.443 -1.509 1.00 52.50 103 ARG A C 1
ATOM 832 O O . ARG A 1 103 ? 7.976 16.991 -0.377 1.00 52.50 103 ARG A O 1
ATOM 839 N N . ASP A 1 104 ? 7.672 16.874 -2.616 1.00 64.19 104 ASP A N 1
ATOM 840 C CA . ASP A 1 104 ? 6.682 15.785 -2.608 1.00 64.19 104 ASP A CA 1
ATOM 841 C C . ASP A 1 104 ? 7.255 14.411 -3.004 1.00 64.19 104 ASP A C 1
ATOM 843 O O . ASP A 1 104 ? 6.510 13.447 -3.162 1.00 64.19 104 ASP A O 1
ATOM 847 N N . TYR A 1 105 ? 8.584 14.288 -3.121 1.00 69.88 105 TYR A N 1
ATOM 848 C CA . TYR A 1 105 ? 9.255 12.984 -3.156 1.00 69.88 105 TYR A CA 1
ATOM 849 C C . TYR A 1 105 ? 9.575 12.512 -1.739 1.00 69.88 105 TYR A C 1
ATOM 851 O O . TYR A 1 105 ? 10.266 13.204 -0.984 1.00 69.88 105 TYR A O 1
ATOM 859 N N . TRP A 1 106 ? 9.106 11.321 -1.368 1.00 71.25 106 TRP A N 1
ATOM 860 C CA . TRP A 1 106 ? 9.261 10.806 -0.005 1.00 71.25 106 TRP A CA 1
ATOM 861 C C . TRP A 1 106 ? 10.327 9.719 0.151 1.00 71.25 106 TRP A C 1
ATOM 863 O O . TRP A 1 106 ? 10.610 9.314 1.284 1.00 71.25 106 TRP A O 1
ATOM 873 N N . GLY A 1 107 ? 10.958 9.276 -0.939 1.00 72.56 107 GLY A N 1
ATOM 874 C CA . GLY A 1 107 ? 12.028 8.276 -0.887 1.00 72.56 107 GLY A CA 1
ATOM 875 C C . GLY A 1 107 ? 11.551 6.901 -0.420 1.00 72.56 107 GLY A C 1
ATOM 876 O O . GLY A 1 107 ? 12.321 6.147 0.175 1.00 72.56 107 GLY A O 1
ATOM 877 N N . ALA A 1 108 ? 10.272 6.588 -0.631 1.00 79.00 108 ALA A N 1
ATOM 878 C CA . ALA A 1 108 ? 9.647 5.345 -0.200 1.00 79.00 108 ALA A CA 1
ATOM 879 C C . ALA A 1 108 ? 9.879 4.187 -1.187 1.00 79.00 108 ALA A C 1
ATOM 881 O O . ALA A 1 108 ? 9.695 3.031 -0.801 1.00 79.00 108 ALA A O 1
ATOM 882 N N . THR A 1 109 ? 10.308 4.482 -2.419 1.00 77.50 109 THR A N 1
ATOM 883 C CA . THR A 1 109 ? 10.513 3.509 -3.507 1.00 77.50 109 THR A CA 1
ATOM 884 C C . THR A 1 109 ? 11.987 3.200 -3.778 1.00 77.50 109 THR A C 1
ATOM 886 O O . THR A 1 109 ? 12.818 4.103 -3.888 1.00 77.50 109 THR A O 1
ATOM 889 N N . ALA A 1 110 ? 12.309 1.926 -3.978 1.00 73.12 110 ALA A N 1
ATOM 890 C CA . ALA A 1 110 ? 13.594 1.432 -4.456 1.00 73.12 110 ALA A CA 1
ATOM 891 C C . ALA A 1 110 ? 13.820 1.721 -5.950 1.00 73.12 110 ALA A C 1
ATOM 893 O O . ALA A 1 110 ? 14.969 1.910 -6.357 1.00 73.12 110 ALA A O 1
ATOM 894 N N . THR A 1 111 ? 12.750 1.791 -6.750 1.00 70.38 111 THR A N 1
ATOM 895 C CA . THR A 1 111 ? 12.802 2.015 -8.207 1.00 70.38 111 THR A CA 1
ATOM 896 C C . THR A 1 111 ? 13.526 3.313 -8.566 1.00 70.38 111 THR A C 1
ATOM 898 O O . THR A 1 111 ? 14.369 3.318 -9.458 1.00 70.38 111 THR A O 1
ATOM 901 N N . LEU A 1 112 ? 13.293 4.393 -7.813 1.00 64.88 112 LEU A N 1
ATOM 902 C CA . LEU A 1 112 ? 14.006 5.667 -7.981 1.00 64.88 112 LEU A CA 1
ATOM 903 C C . LEU A 1 112 ? 15.426 5.671 -7.403 1.00 64.88 112 LEU A C 1
ATOM 905 O O . LEU A 1 112 ? 16.272 6.433 -7.866 1.00 64.88 112 LEU A O 1
ATOM 909 N N . HIS A 1 113 ? 15.717 4.839 -6.398 1.00 53.44 113 HIS A N 1
ATOM 910 C CA . HIS A 1 113 ? 16.996 4.898 -5.687 1.00 53.44 113 HIS A CA 1
ATOM 911 C C . HIS A 1 113 ? 18.091 3.985 -6.221 1.00 53.44 113 HIS A C 1
ATOM 913 O O . HIS A 1 113 ? 19.235 4.168 -5.811 1.00 53.44 113 HIS A O 1
ATOM 919 N N . GLY A 1 114 ? 17.796 3.048 -7.126 1.00 41.59 114 GLY A N 1
ATOM 920 C CA . GLY A 1 114 ? 18.814 2.355 -7.917 1.00 41.59 114 GLY A CA 1
ATOM 921 C C . GLY A 1 114 ? 20.071 1.918 -7.146 1.00 41.59 114 GLY A C 1
ATOM 922 O O . GLY A 1 114 ? 21.164 2.064 -7.683 1.00 41.59 114 GLY A O 1
ATOM 923 N N . LYS A 1 115 ? 19.956 1.455 -5.887 1.00 33.84 115 LYS A N 1
ATOM 924 C CA . LYS A 1 115 ? 20.966 0.665 -5.152 1.00 33.84 115 LYS A CA 1
ATOM 925 C C . LYS A 1 115 ? 20.526 0.319 -3.722 1.00 33.84 115 LYS A C 1
ATOM 927 O O . LYS A 1 115 ? 20.351 1.189 -2.882 1.00 33.84 115 LYS A O 1
ATOM 932 N N . ALA A 1 116 ? 20.475 -0.993 -3.490 1.00 34.59 116 ALA A N 1
ATOM 933 C CA . ALA A 1 116 ? 20.569 -1.739 -2.233 1.00 34.59 116 ALA A CA 1
ATOM 934 C C . ALA A 1 116 ? 19.700 -1.296 -1.038 1.00 34.59 116 ALA A C 1
ATOM 936 O O . ALA A 1 116 ? 20.076 -0.426 -0.260 1.00 34.59 116 ALA A O 1
ATOM 937 N N . GLY A 1 117 ? 18.633 -2.078 -0.824 1.00 45.53 117 GLY A N 1
ATOM 938 C CA . GLY A 1 117 ? 18.038 -2.352 0.484 1.00 45.53 117 GLY A CA 1
ATOM 939 C C . GLY A 1 117 ? 17.289 -1.175 1.077 1.00 45.53 117 GLY A C 1
ATOM 940 O O . GLY A 1 117 ? 17.857 -0.444 1.878 1.00 45.53 117 GLY A O 1
ATOM 941 N N . ASN A 1 118 ? 16.006 -1.031 0.726 1.00 52.31 118 ASN A N 1
ATOM 942 C CA . ASN A 1 118 ? 15.130 -0.025 1.316 1.00 52.31 118 ASN A CA 1
ATOM 943 C C . ASN A 1 118 ? 15.177 -0.158 2.859 1.00 52.31 118 ASN A C 1
ATOM 945 O O . ASN A 1 118 ? 14.634 -1.127 3.400 1.00 52.31 118 ASN A O 1
ATOM 949 N N . PRO A 1 119 ? 15.829 0.771 3.587 1.00 52.53 119 PRO A N 1
ATOM 950 C CA . PRO A 1 119 ? 15.986 0.668 5.036 1.00 52.53 119 PRO A CA 1
ATOM 951 C C . PRO A 1 119 ? 14.631 0.699 5.756 1.00 52.53 119 PRO A C 1
ATOM 953 O O . PRO A 1 119 ? 14.531 0.227 6.890 1.00 52.53 119 PRO A O 1
ATOM 956 N N . TYR A 1 120 ? 13.573 1.172 5.084 1.00 51.97 120 TYR A N 1
ATOM 957 C CA . TYR A 1 120 ? 12.214 1.086 5.593 1.00 51.97 120 TYR A CA 1
ATOM 958 C C . TYR A 1 120 ? 11.712 -0.357 5.650 1.00 51.97 120 TYR A C 1
ATOM 960 O O . TYR A 1 120 ? 11.138 -0.716 6.670 1.00 51.97 120 TYR A O 1
ATOM 968 N N . TYR A 1 121 ? 11.990 -1.216 4.661 1.00 50.88 121 TYR A N 1
ATOM 969 C CA . TYR A 1 121 ? 11.571 -2.628 4.693 1.00 50.88 121 TYR A CA 1
ATOM 970 C C . TYR A 1 121 ? 12.067 -3.337 5.970 1.00 50.88 121 TYR A C 1
ATOM 972 O O . TYR A 1 121 ? 11.281 -3.929 6.712 1.00 50.88 121 TYR A O 1
ATOM 980 N N . TYR A 1 122 ? 13.354 -3.177 6.302 1.00 54.06 122 TYR A N 1
ATOM 981 C CA . TYR A 1 122 ? 13.952 -3.767 7.507 1.00 54.06 122 TYR A CA 1
ATOM 982 C C . TYR A 1 122 ? 13.479 -3.109 8.813 1.00 54.06 122 TYR A C 1
ATOM 984 O O . TYR A 1 122 ? 13.256 -3.795 9.814 1.00 54.06 122 TYR A O 1
ATOM 992 N N . TRP A 1 123 ? 13.276 -1.786 8.823 1.00 57.97 123 TRP A N 1
ATOM 993 C CA . TRP A 1 123 ? 12.704 -1.091 9.981 1.00 57.97 123 TRP A CA 1
ATOM 994 C C . TRP A 1 123 ? 11.281 -1.587 10.293 1.00 57.97 123 TRP A C 1
ATOM 996 O O . TRP A 1 123 ? 10.915 -1.745 11.459 1.00 57.97 123 TRP A O 1
ATOM 1006 N N . LEU A 1 124 ? 10.487 -1.917 9.276 1.00 51.88 124 LEU A N 1
ATOM 1007 C CA . LEU A 1 124 ? 9.106 -2.372 9.443 1.00 51.88 124 LEU A CA 1
ATOM 1008 C C . LEU A 1 124 ? 8.985 -3.765 10.029 1.00 51.88 124 LEU A C 1
ATOM 1010 O O . LEU A 1 124 ? 8.147 -3.957 10.909 1.00 51.88 124 LEU A O 1
ATOM 1014 N N . GLU A 1 125 ? 9.813 -4.717 9.595 1.00 52.38 125 GLU A N 1
ATOM 1015 C CA . GLU A 1 125 ? 9.845 -6.039 10.225 1.00 52.38 125 GLU A CA 1
ATOM 1016 C C . GLU A 1 125 ? 10.153 -5.910 11.725 1.00 52.38 125 GLU A C 1
ATOM 1018 O O . GLU A 1 125 ? 9.475 -6.524 12.553 1.00 52.38 125 GLU A O 1
ATOM 1023 N N . SER A 1 126 ? 11.076 -5.012 12.098 1.00 59.53 126 SER A N 1
ATOM 1024 C CA . SER A 1 126 ? 11.416 -4.771 13.506 1.00 59.53 126 SER A CA 1
ATOM 1025 C C . SER A 1 126 ? 10.284 -4.105 14.309 1.00 59.53 126 SER A C 1
ATOM 1027 O O . SER A 1 126 ? 9.953 -4.559 15.406 1.00 59.53 126 SER A O 1
ATOM 1029 N N . LYS A 1 127 ? 9.599 -3.089 13.763 1.00 53.19 127 LYS A N 1
ATOM 1030 C CA . LYS A 1 127 ? 8.497 -2.391 14.461 1.00 53.19 127 LYS A CA 1
ATOM 1031 C C . LYS A 1 127 ? 7.205 -3.200 14.521 1.00 53.19 127 LYS A C 1
ATOM 1033 O O . LYS A 1 127 ? 6.481 -3.153 15.522 1.00 53.19 127 LYS A O 1
ATOM 1038 N N . ALA A 1 128 ? 6.922 -3.981 13.481 1.00 49.50 128 ALA A N 1
ATOM 1039 C CA . ALA A 1 128 ? 5.801 -4.909 13.460 1.00 49.50 128 ALA A CA 1
ATOM 1040 C C . ALA A 1 128 ? 5.936 -5.978 14.558 1.00 49.50 128 ALA A C 1
ATOM 1042 O O . ALA A 1 128 ? 4.915 -6.394 15.110 1.00 49.50 128 ALA A O 1
ATOM 1043 N N . TYR A 1 129 ? 7.168 -6.380 14.890 1.00 44.19 129 TYR A N 1
ATOM 1044 C CA . TYR A 1 129 ? 7.486 -7.328 15.958 1.00 44.19 129 TYR A CA 1
ATOM 1045 C C . TYR A 1 129 ? 7.363 -6.707 17.363 1.00 44.19 129 TYR A C 1
ATOM 1047 O O . TYR A 1 129 ? 6.731 -7.291 18.243 1.00 44.19 129 TYR A O 1
ATOM 1055 N N . GLU A 1 130 ? 7.876 -5.488 17.569 1.00 50.88 130 GLU A N 1
ATOM 1056 C CA . GLU A 1 130 ? 7.791 -4.769 18.856 1.00 50.88 130 GLU A CA 1
ATOM 1057 C C . GLU A 1 130 ? 6.338 -4.498 19.294 1.00 50.88 130 GLU A C 1
ATOM 1059 O O . GLU A 1 130 ? 5.983 -4.649 20.466 1.00 50.88 130 GLU A O 1
ATOM 1064 N N . THR A 1 131 ? 5.460 -4.163 18.346 1.00 47.53 131 THR A N 1
ATOM 1065 C CA . THR A 1 131 ? 4.051 -3.839 18.638 1.00 47.53 131 THR A CA 1
ATOM 1066 C C . THR A 1 131 ? 3.236 -5.079 19.067 1.00 47.53 131 THR A C 1
ATOM 1068 O O . THR A 1 131 ? 2.293 -4.961 19.855 1.00 47.53 131 THR A O 1
ATOM 1071 N N . HIS A 1 132 ? 3.623 -6.287 18.629 1.00 43.78 132 HIS A N 1
ATOM 1072 C CA . HIS A 1 132 ? 3.007 -7.556 19.059 1.00 43.78 132 HIS A CA 1
ATOM 1073 C C . HIS A 1 132 ? 3.384 -7.977 20.485 1.00 43.78 132 HIS A C 1
ATOM 1075 O O . HIS A 1 132 ? 2.598 -8.643 21.159 1.00 43.78 132 HIS A O 1
ATOM 1081 N N . GLN A 1 133 ? 4.568 -7.594 20.965 1.00 44.47 133 GLN A N 1
ATOM 1082 C CA . GLN A 1 133 ? 4.994 -7.908 22.331 1.00 44.47 133 GLN A CA 1
ATOM 1083 C C . GLN A 1 133 ? 4.261 -7.031 23.355 1.00 44.47 133 GLN A C 1
ATOM 1085 O O . GLN A 1 133 ? 3.790 -7.528 24.378 1.00 44.47 133 GLN A O 1
ATOM 1090 N N . ASN A 1 134 ? 4.057 -5.749 23.041 1.00 46.25 134 ASN A N 1
ATOM 1091 C CA . ASN A 1 134 ? 3.383 -4.813 23.947 1.00 46.25 134 ASN A CA 1
ATOM 1092 C C . ASN A 1 134 ? 1.859 -5.020 24.029 1.00 46.25 134 ASN A C 1
ATOM 1094 O O . ASN A 1 134 ? 1.256 -4.725 25.057 1.00 46.25 134 ASN A O 1
ATOM 1098 N N . THR A 1 135 ? 1.226 -5.578 22.993 1.00 45.34 135 THR A N 1
ATOM 1099 C CA . THR A 1 135 ? -0.217 -5.899 23.003 1.00 45.34 135 THR A CA 1
ATOM 1100 C C . THR A 1 135 ? -0.545 -7.214 23.723 1.00 45.34 135 THR A C 1
ATOM 1102 O O . THR A 1 135 ? -1.640 -7.347 24.266 1.00 45.34 135 THR A O 1
ATOM 1105 N N . ASN A 1 136 ? 0.407 -8.151 23.825 1.00 43.16 136 ASN A N 1
ATOM 1106 C CA . ASN A 1 136 ? 0.242 -9.408 24.572 1.00 43.16 136 ASN A CA 1
ATOM 1107 C C . ASN A 1 136 ? 0.664 -9.328 26.051 1.00 43.16 136 ASN A C 1
ATOM 1109 O O . ASN A 1 136 ? 0.302 -10.207 26.830 1.00 43.16 136 ASN A O 1
ATOM 1113 N N . GLN A 1 137 ? 1.380 -8.280 26.472 1.00 41.72 137 GLN A N 1
ATOM 1114 C CA . GLN A 1 137 ? 1.719 -8.058 27.887 1.00 41.72 137 GLN A CA 1
ATOM 1115 C C . GLN A 1 137 ? 0.659 -7.262 28.669 1.00 41.72 137 GLN A C 1
ATOM 1117 O O . GLN A 1 137 ? 0.710 -7.233 29.894 1.00 41.72 137 GLN A O 1
ATOM 1122 N N . GLY A 1 138 ? -0.339 -6.679 27.992 1.00 39.22 138 GLY A N 1
ATOM 1123 C CA . GLY A 1 138 ? -1.466 -5.972 28.623 1.00 39.22 138 GLY A CA 1
ATOM 1124 C C . GLY A 1 138 ? -2.642 -6.861 29.055 1.00 39.22 138 GLY A C 1
ATOM 1125 O O . GLY A 1 138 ? -3.654 -6.343 29.516 1.00 39.22 138 GLY A O 1
ATOM 1126 N N . LYS A 1 139 ? -2.537 -8.187 28.893 1.00 44.25 139 LYS A N 1
ATOM 1127 C CA . LYS A 1 139 ? -3.513 -9.168 29.396 1.00 44.25 139 LYS A CA 1
ATOM 1128 C C . LYS A 1 139 ? -2.843 -10.118 30.391 1.00 44.25 139 LYS A C 1
ATOM 1130 O O . LYS A 1 139 ? -2.521 -11.255 30.049 1.00 44.25 139 LYS A O 1
ATOM 1135 N N . LYS A 1 140 ? -2.636 -9.648 31.618 1.00 37.34 140 LYS A N 1
ATOM 1136 C CA . LYS A 1 140 ? -2.526 -10.489 32.814 1.00 37.34 140 LYS A CA 1
ATOM 1137 C C . LYS A 1 140 ? -3.319 -9.856 33.941 1.00 37.34 140 LYS A C 1
ATOM 1139 O O . LYS A 1 140 ? -3.245 -8.616 34.059 1.00 37.34 140 LYS A O 1
#

Radius of gyration: 15.83 Å; chains: 1; bounding box: 37×34×50 Å

pLDDT: mean 75.66, std 18.04, range [33.84, 94.81]

Sequence (140 aa):
MHEALDQLLTYGGIKKYVSQDDETWKVFTDPQSGLTAQFTSTVNELLPLIGDENLKLDLQTFQRFMEIASEKRLSISLAYAHRVIHDLDYWVFNSDADTDDVRDYWGATATLHGKAGNPYYYWLESKAYETHQNTNQGKK

Organism: Hydrogenibacillus schlegelii (NCBI:txid1484)